Protein AF-A0A965ZR47-F1 (afdb_monomer)

pLDDT: mean 82.37, std 16.35, range [29.88, 98.06]

Structure (mmCIF, N/CA/C/O backbone):
data_AF-A0A965ZR47-F1
#
_entry.id   AF-A0A965ZR47-F1
#
loop_
_atom_site.group_PDB
_atom_site.id
_atom_site.type_symbol
_atom_site.label_atom_id
_atom_site.label_alt_id
_atom_site.label_comp_id
_atom_site.label_asym_id
_atom_site.label_entity_id
_atom_site.label_seq_id
_atom_site.pdbx_PDB_ins_code
_atom_site.Cartn_x
_atom_site.Cartn_y
_atom_site.Cartn_z
_atom_site.occupancy
_atom_site.B_iso_or_equiv
_atom_site.auth_seq_id
_atom_site.auth_comp_id
_atom_site.auth_asym_id
_atom_site.auth_atom_id
_atom_site.pdbx_PDB_model_num
ATOM 1 N N . MET A 1 1 ? 21.087 8.222 -39.282 1.00 60.44 1 MET A N 1
ATOM 2 C CA . MET A 1 1 ? 21.470 7.415 -38.101 1.00 60.44 1 MET A CA 1
ATOM 3 C C . MET A 1 1 ? 21.115 8.119 -36.786 1.00 60.44 1 MET A C 1
ATOM 5 O O . MET A 1 1 ? 20.338 7.563 -36.029 1.00 60.44 1 MET A O 1
ATOM 9 N N . LEU A 1 2 ? 21.554 9.364 -36.549 1.00 60.94 2 LEU A N 1
ATOM 10 C CA . LEU A 1 2 ? 21.250 10.116 -35.311 1.00 60.94 2 LEU A CA 1
ATOM 11 C C . LEU A 1 2 ? 19.746 10.351 -35.034 1.00 60.94 2 LEU A C 1
ATOM 13 O O . LEU A 1 2 ? 19.320 10.279 -33.886 1.00 60.94 2 LEU A O 1
ATOM 17 N N . ALA A 1 3 ? 18.926 10.582 -36.067 1.00 64.25 3 ALA A N 1
ATOM 18 C CA . ALA A 1 3 ? 17.479 10.775 -35.903 1.00 64.25 3 ALA A CA 1
ATOM 19 C C . ALA A 1 3 ? 16.740 9.497 -35.453 1.00 64.25 3 ALA A C 1
ATOM 21 O O . ALA A 1 3 ? 15.855 9.578 -34.611 1.00 64.25 3 ALA A O 1
ATOM 22 N N . ALA A 1 4 ? 17.144 8.323 -35.952 1.00 59.69 4 ALA A N 1
ATOM 23 C CA . ALA A 1 4 ? 16.557 7.039 -35.557 1.00 59.69 4 ALA A CA 1
ATOM 24 C C . ALA A 1 4 ? 16.902 6.678 -34.102 1.00 59.69 4 ALA A C 1
ATOM 26 O O . ALA A 1 4 ? 16.036 6.232 -33.362 1.00 59.69 4 ALA A O 1
ATOM 27 N N . ILE A 1 5 ? 18.135 6.968 -33.666 1.00 60.66 5 ILE A N 1
ATOM 28 C CA . ILE A 1 5 ? 18.562 6.779 -32.270 1.00 60.66 5 ILE A CA 1
ATOM 29 C C . ILE A 1 5 ? 17.747 7.676 -31.326 1.00 60.66 5 ILE A C 1
ATOM 31 O O . ILE A 1 5 ? 17.279 7.217 -30.289 1.00 60.66 5 ILE A O 1
ATOM 35 N N . LYS A 1 6 ? 17.517 8.945 -31.696 1.00 67.25 6 LYS A N 1
ATOM 36 C CA . LYS A 1 6 ? 16.713 9.876 -30.887 1.00 67.25 6 LYS A CA 1
ATOM 37 C C . LYS A 1 6 ? 15.240 9.452 -30.786 1.00 67.25 6 LYS A C 1
ATOM 39 O O . LYS A 1 6 ? 14.646 9.614 -29.723 1.00 67.25 6 LYS A O 1
ATOM 44 N N . ILE A 1 7 ? 14.668 8.909 -31.863 1.00 69.56 7 ILE A N 1
ATOM 45 C CA . ILE A 1 7 ? 13.300 8.365 -31.868 1.00 69.56 7 ILE A CA 1
ATOM 46 C C . ILE A 1 7 ? 13.212 7.141 -30.946 1.00 69.56 7 ILE A C 1
ATOM 48 O O . ILE A 1 7 ? 12.383 7.150 -30.043 1.00 69.56 7 ILE A O 1
ATOM 52 N N . SER A 1 8 ? 14.132 6.175 -31.071 1.00 71.56 8 SER A N 1
ATOM 53 C CA . SER A 1 8 ? 14.153 4.968 -30.225 1.00 71.56 8 SER A CA 1
ATOM 54 C C . SER A 1 8 ? 14.286 5.294 -28.729 1.00 71.56 8 SER A C 1
ATOM 56 O O . SER A 1 8 ? 13.507 4.805 -27.922 1.00 71.56 8 SER A O 1
ATOM 58 N N . ILE A 1 9 ? 15.196 6.206 -28.354 1.00 72.19 9 ILE A N 1
ATOM 59 C CA . ILE A 1 9 ? 15.360 6.644 -26.952 1.00 72.19 9 ILE A CA 1
ATOM 60 C C . ILE A 1 9 ? 14.076 7.294 -26.410 1.00 72.19 9 ILE A C 1
ATOM 62 O O . ILE A 1 9 ? 13.751 7.160 -25.230 1.00 72.19 9 ILE A O 1
ATOM 66 N N . THR A 1 10 ? 13.341 8.013 -27.261 1.00 80.19 10 THR A N 1
ATOM 67 C CA . THR A 1 10 ? 12.091 8.666 -26.855 1.00 80.19 10 THR A CA 1
ATOM 68 C C . THR A 1 10 ? 10.978 7.639 -26.640 1.00 80.19 10 THR A C 1
ATOM 70 O O . THR A 1 10 ? 10.227 7.758 -25.674 1.00 80.19 10 THR A O 1
ATOM 73 N N . GLU A 1 11 ? 10.880 6.618 -27.493 1.00 75.38 11 GLU A N 1
ATOM 74 C CA . GLU A 1 11 ? 9.908 5.527 -27.342 1.00 75.38 11 GLU A CA 1
ATOM 75 C C . GLU A 1 11 ? 10.167 4.705 -26.073 1.00 75.38 11 GLU A C 1
ATOM 77 O O . GLU A 1 11 ? 9.229 4.465 -25.308 1.00 75.38 11 GLU A O 1
ATOM 82 N N . ASP A 1 12 ? 11.430 4.383 -25.781 1.00 78.50 12 ASP A N 1
ATOM 83 C CA . ASP A 1 12 ? 11.819 3.660 -24.564 1.00 78.50 12 ASP A CA 1
ATOM 84 C C . ASP A 1 12 ? 11.493 4.463 -23.294 1.00 78.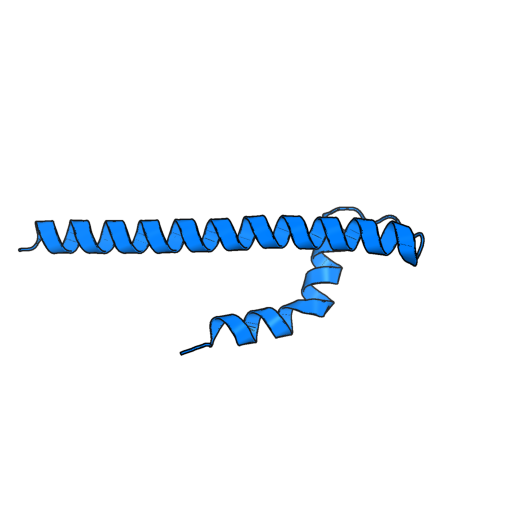50 12 ASP A C 1
ATOM 86 O O . 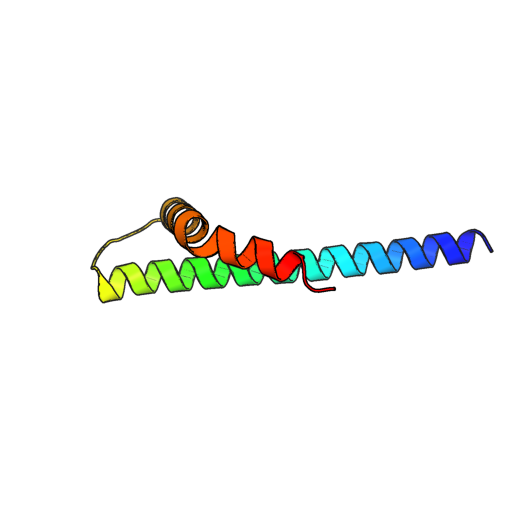ASP A 1 12 ? 10.919 3.935 -22.336 1.00 78.50 12 ASP A O 1
ATOM 90 N N . ALA A 1 13 ? 11.785 5.769 -23.290 1.00 78.75 13 ALA A N 1
ATOM 91 C CA . ALA A 1 13 ? 11.465 6.649 -22.166 1.00 78.75 13 ALA A CA 1
ATOM 92 C C . ALA A 1 13 ? 9.946 6.787 -21.947 1.00 78.75 13 ALA A C 1
ATOM 94 O O . ALA A 1 13 ? 9.475 6.764 -20.805 1.00 78.75 13 ALA A O 1
ATOM 95 N N . LEU A 1 14 ? 9.162 6.881 -23.028 1.00 83.69 14 LEU A N 1
ATOM 96 C CA . LEU A 1 14 ? 7.697 6.894 -22.959 1.00 83.69 14 LEU A CA 1
ATOM 97 C C . LEU A 1 14 ? 7.146 5.559 -22.440 1.00 83.69 14 LEU A C 1
ATOM 99 O O . LEU A 1 14 ? 6.194 5.554 -21.655 1.00 83.69 14 LEU A O 1
ATOM 103 N N . GLY A 1 15 ? 7.745 4.435 -22.839 1.00 84.12 15 GLY A N 1
ATOM 104 C CA . GLY A 1 15 ? 7.423 3.107 -22.317 1.00 84.12 15 GLY A CA 1
ATOM 105 C C . GLY A 1 15 ? 7.672 3.007 -20.811 1.00 84.12 15 GLY A C 1
ATOM 106 O O . GLY A 1 15 ? 6.769 2.637 -20.056 1.00 84.12 15 GLY A O 1
ATOM 107 N N . ALA A 1 16 ? 8.852 3.433 -20.353 1.00 82.25 16 ALA A N 1
ATOM 108 C CA . ALA A 1 16 ? 9.207 3.458 -18.935 1.00 82.25 16 ALA A CA 1
ATOM 109 C C . ALA A 1 16 ? 8.263 4.352 -18.113 1.00 82.25 16 ALA A C 1
ATOM 111 O O . ALA A 1 16 ? 7.823 3.956 -17.031 1.00 82.25 16 ALA A O 1
ATOM 112 N N . GLN A 1 17 ? 7.886 5.521 -18.640 1.00 84.88 17 GLN A N 1
ATOM 113 C CA . GLN A 1 17 ? 6.945 6.428 -17.980 1.00 84.88 17 GLN A CA 1
ATOM 114 C C . GLN A 1 17 ? 5.545 5.813 -17.843 1.00 84.88 17 GLN A C 1
ATOM 116 O O . GLN A 1 17 ? 4.920 5.934 -16.787 1.00 84.88 17 GLN A O 1
ATOM 121 N N . ARG A 1 18 ? 5.047 5.127 -18.881 1.00 88.06 18 ARG A N 1
ATOM 122 C CA . ARG A 1 18 ? 3.753 4.426 -18.830 1.00 88.06 18 ARG A CA 1
ATOM 123 C C . ARG A 1 18 ? 3.770 3.289 -17.816 1.00 88.06 18 ARG A C 1
ATOM 125 O O . ARG A 1 18 ? 2.840 3.188 -17.024 1.00 88.06 18 ARG A O 1
ATOM 132 N N . ALA A 1 19 ? 4.830 2.481 -17.809 1.00 83.94 19 ALA A N 1
ATOM 133 C CA . ALA A 1 19 ? 4.987 1.387 -16.856 1.00 83.94 19 ALA A CA 1
ATOM 134 C C . ALA A 1 19 ? 5.080 1.903 -15.413 1.00 83.94 19 ALA A C 1
ATOM 136 O O . ALA A 1 19 ? 4.447 1.355 -14.516 1.00 83.94 19 ALA A O 1
ATOM 137 N N . PHE A 1 20 ? 5.822 2.991 -15.190 1.00 82.44 20 PHE A N 1
ATOM 138 C CA . PHE A 1 20 ? 5.886 3.645 -13.887 1.00 82.44 20 PHE A CA 1
ATOM 139 C C . PHE A 1 20 ? 4.511 4.138 -13.435 1.00 82.44 20 PHE A C 1
ATOM 141 O O . PHE A 1 20 ? 4.092 3.830 -12.323 1.00 82.44 20 PHE A O 1
ATOM 148 N N . ARG A 1 21 ? 3.782 4.845 -14.306 1.00 87.50 21 ARG A N 1
ATOM 149 C CA . ARG A 1 21 ? 2.438 5.337 -13.992 1.00 87.50 21 ARG A CA 1
ATOM 150 C C . ARG A 1 21 ? 1.474 4.199 -13.659 1.00 87.50 21 ARG A C 1
ATOM 152 O O . ARG A 1 21 ? 0.799 4.282 -12.645 1.00 87.50 21 ARG A O 1
ATOM 159 N N . ALA A 1 22 ? 1.469 3.131 -14.456 1.00 87.50 22 ALA A N 1
ATOM 160 C CA . ALA A 1 22 ? 0.632 1.962 -14.198 1.00 87.50 22 ALA A CA 1
ATOM 161 C C . ALA A 1 22 ? 0.928 1.329 -12.828 1.00 87.50 22 ALA A C 1
ATOM 163 O O . ALA A 1 22 ? 0.002 0.960 -12.113 1.00 87.50 22 ALA A O 1
ATOM 164 N N . ARG A 1 23 ? 2.206 1.261 -12.422 1.00 87.56 23 ARG A N 1
ATOM 165 C CA . ARG A 1 23 ? 2.576 0.801 -11.075 1.00 87.56 23 ARG A CA 1
ATOM 166 C C . ARG A 1 23 ? 2.069 1.739 -9.982 1.00 87.56 23 ARG A C 1
ATOM 168 O O . ARG A 1 23 ? 1.581 1.252 -8.973 1.00 87.56 23 ARG A O 1
ATOM 175 N N . MET A 1 24 ? 2.169 3.056 -10.164 1.00 87.88 24 MET A N 1
ATOM 17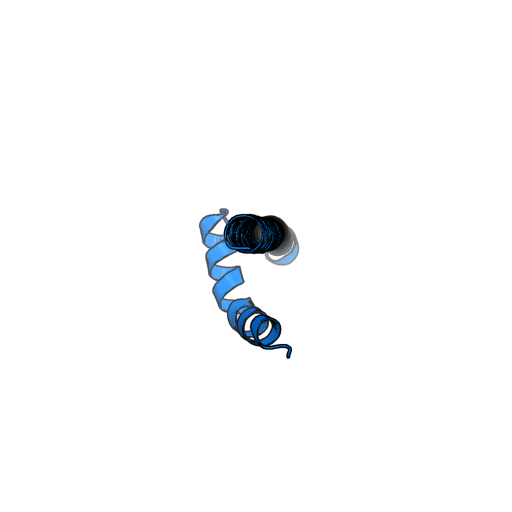6 C CA . MET A 1 24 ? 1.656 4.020 -9.178 1.00 87.88 24 MET A CA 1
ATOM 177 C C . MET A 1 24 ? 0.134 3.947 -9.037 1.00 87.88 24 MET A C 1
ATOM 179 O O . MET A 1 24 ? -0.360 3.949 -7.914 1.00 87.88 24 MET A O 1
ATOM 183 N N . ASP A 1 25 ? -0.594 3.811 -10.147 1.00 91.12 25 ASP A N 1
ATOM 184 C CA . ASP A 1 25 ? -2.052 3.664 -10.129 1.00 91.12 25 ASP A CA 1
ATOM 185 C C . ASP A 1 25 ? -2.465 2.378 -9.383 1.00 91.12 25 ASP A C 1
ATOM 187 O O . ASP A 1 25 ? -3.343 2.423 -8.523 1.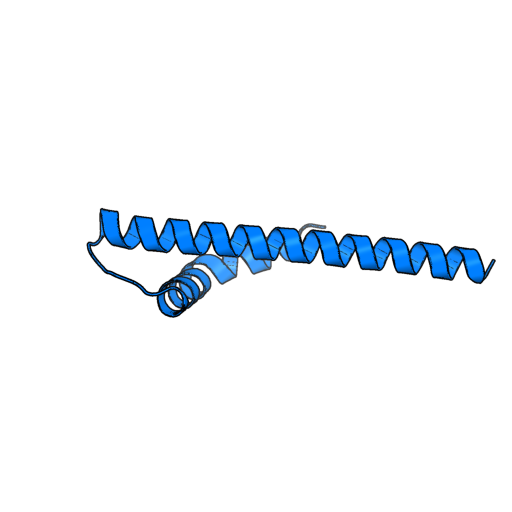00 91.12 25 ASP A O 1
ATOM 191 N N . ALA A 1 26 ? -1.768 1.260 -9.625 1.00 90.19 26 ALA A N 1
ATOM 192 C CA . ALA A 1 26 ? -1.995 0.009 -8.898 1.00 90.19 26 ALA A CA 1
ATOM 193 C C . ALA A 1 26 ? -1.702 0.140 -7.390 1.00 90.19 26 ALA A C 1
ATOM 195 O O . ALA A 1 26 ? -2.453 -0.371 -6.567 1.00 90.19 26 ALA A O 1
ATOM 196 N N . GLN A 1 27 ? -0.649 0.869 -7.001 1.00 89.31 27 GLN A N 1
ATOM 197 C CA . GLN A 1 27 ? -0.362 1.118 -5.581 1.00 89.31 27 GLN A CA 1
ATOM 198 C C . GLN A 1 27 ? -1.462 1.940 -4.899 1.00 89.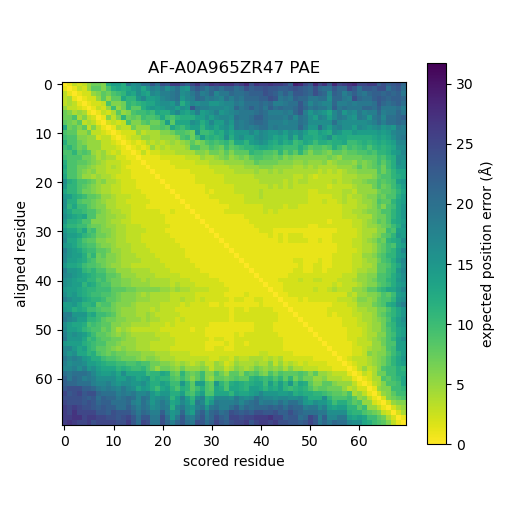31 27 GLN A C 1
ATOM 200 O O . GLN A 1 27 ? -1.797 1.677 -3.747 1.00 89.31 27 GLN A O 1
ATOM 205 N N . CYS A 1 28 ? -2.049 2.918 -5.592 1.00 92.31 28 CYS A N 1
ATOM 206 C CA . CYS A 1 28 ? -3.187 3.669 -5.063 1.00 92.31 28 CYS A CA 1
ATOM 207 C C . CYS A 1 28 ? -4.411 2.774 -4.815 1.00 92.31 28 CYS A C 1
ATOM 209 O O . CYS A 1 28 ? -5.092 2.953 -3.806 1.00 92.31 28 CYS A O 1
ATOM 211 N N . GLU A 1 29 ? -4.678 1.818 -5.707 1.00 94.56 29 GLU A N 1
ATOM 212 C CA . GLU A 1 29 ? -5.763 0.845 -5.539 1.00 94.56 29 GLU A CA 1
ATOM 213 C C . GLU A 1 29 ? -5.524 -0.064 -4.327 1.00 94.56 29 GLU A C 1
ATOM 215 O O . GLU A 1 29 ? -6.409 -0.222 -3.486 1.00 94.56 29 GLU A O 1
ATOM 220 N N . GLU A 1 30 ? -4.308 -0.586 -4.174 1.00 93.75 30 GLU A N 1
ATOM 221 C CA . GLU A 1 30 ? -3.943 -1.424 -3.029 1.00 93.75 30 GLU A CA 1
ATOM 222 C C . GLU A 1 30 ? -4.052 -0.681 -1.687 1.00 93.75 30 GLU A C 1
ATOM 224 O O . GLU A 1 30 ? -4.583 -1.220 -0.714 1.00 93.75 30 GLU A O 1
ATOM 229 N N . ILE A 1 31 ? -3.632 0.588 -1.632 1.00 95.12 31 ILE A N 1
ATOM 230 C CA . ILE A 1 31 ? -3.774 1.426 -0.432 1.00 95.12 31 ILE A CA 1
ATOM 231 C C . ILE A 1 31 ? -5.252 1.625 -0.069 1.00 95.12 31 ILE A C 1
ATOM 233 O O . ILE A 1 31 ? -5.607 1.583 1.113 1.00 95.12 31 ILE A O 1
ATOM 237 N N . GLU A 1 32 ? -6.129 1.816 -1.056 1.00 96.62 32 GLU A N 1
ATOM 238 C CA . GLU A 1 32 ? -7.568 1.937 -0.806 1.00 96.62 32 GLU A CA 1
ATOM 239 C C . GLU A 1 32 ? -8.164 0.613 -0.317 1.00 96.62 32 GLU A C 1
ATOM 241 O O . GLU A 1 32 ? -8.911 0.592 0.665 1.00 96.62 32 GLU A O 1
ATOM 246 N N . ASN A 1 33 ? -7.781 -0.505 -0.932 1.00 96.56 33 ASN A N 1
ATOM 247 C CA . ASN A 1 33 ? -8.201 -1.835 -0.497 1.00 96.56 33 ASN A CA 1
ATOM 248 C C . ASN A 1 33 ? -7.766 -2.111 0.948 1.00 96.56 33 ASN A C 1
ATOM 250 O O . ASN A 1 33 ? -8.569 -2.584 1.756 1.00 96.56 33 ASN A O 1
ATOM 254 N N . TYR A 1 34 ? -6.534 -1.746 1.307 1.00 96.38 34 TYR A N 1
ATOM 255 C CA . TYR A 1 34 ? -6.035 -1.824 2.676 1.00 96.38 34 TYR A CA 1
ATOM 256 C C . TYR A 1 34 ? -6.856 -0.961 3.635 1.00 96.38 34 TYR A C 1
ATOM 258 O O . TYR A 1 34 ? -7.286 -1.439 4.684 1.00 96.38 34 TYR A O 1
ATOM 266 N N . ARG A 1 35 ? -7.134 0.294 3.269 1.00 97.50 35 ARG A N 1
ATOM 267 C CA . ARG A 1 35 ? -7.941 1.219 4.076 1.00 97.50 35 ARG A CA 1
ATOM 268 C C . ARG A 1 35 ? -9.327 0.644 4.378 1.00 97.50 35 ARG A C 1
ATOM 270 O O . ARG A 1 35 ? -9.799 0.730 5.513 1.00 97.50 35 ARG A O 1
ATOM 277 N N . LEU A 1 36 ? -9.968 0.042 3.377 1.00 98.00 36 LEU A N 1
ATOM 278 C CA . LEU A 1 36 ? -11.269 -0.612 3.519 1.00 98.00 36 LEU A CA 1
ATOM 279 C C . LEU A 1 36 ? -11.184 -1.898 4.351 1.00 98.00 36 LEU A C 1
ATOM 281 O O . LEU A 1 36 ? -12.069 -2.145 5.171 1.00 98.00 36 LEU A O 1
ATOM 285 N N . ALA A 1 37 ? -10.127 -2.693 4.180 1.00 97.56 37 ALA A N 1
ATOM 286 C CA . ALA A 1 37 ? -9.891 -3.894 4.974 1.00 97.56 37 ALA A CA 1
ATOM 287 C C . ALA A 1 37 ? -9.684 -3.555 6.456 1.00 97.56 37 ALA A C 1
ATOM 289 O O . ALA A 1 37 ? -10.346 -4.140 7.304 1.00 97.56 37 ALA A O 1
ATOM 290 N N . VAL A 1 38 ? -8.867 -2.547 6.776 1.00 97.56 38 VAL A N 1
ATOM 291 C CA . VAL A 1 38 ? -8.658 -2.068 8.153 1.00 97.56 38 VAL A CA 1
ATOM 292 C C . VAL A 1 38 ? -9.967 -1.588 8.779 1.00 97.56 38 VAL A C 1
ATOM 294 O O . VAL A 1 38 ? -10.253 -1.896 9.937 1.00 97.56 38 VAL A O 1
ATOM 297 N N . LEU A 1 39 ? -10.806 -0.883 8.018 1.00 97.88 39 LEU A N 1
ATOM 298 C CA . LEU A 1 39 ? -12.122 -0.482 8.508 1.00 97.88 39 LEU A CA 1
ATOM 299 C C . LEU A 1 39 ? -13.017 -1.692 8.800 1.00 97.88 39 LEU A C 1
ATOM 301 O O . LEU A 1 39 ? -13.676 -1.729 9.836 1.00 97.88 39 LEU A O 1
ATOM 305 N N . ARG A 1 40 ? -13.051 -2.671 7.894 1.00 98.06 40 ARG A N 1
ATOM 306 C CA . ARG A 1 40 ? -13.891 -3.868 8.017 1.00 98.06 40 ARG A CA 1
ATOM 307 C C . ARG A 1 40 ? -13.433 -4.785 9.152 1.00 98.06 40 ARG A C 1
ATOM 309 O O . ARG A 1 40 ? -14.270 -5.266 9.909 1.00 98.06 40 ARG A O 1
ATOM 316 N N . ASP A 1 41 ? -12.131 -5.029 9.245 1.00 97.81 41 ASP A N 1
ATOM 317 C CA . ASP A 1 41 ? -11.553 -6.090 10.074 1.00 97.81 41 ASP A CA 1
ATOM 318 C C . ASP A 1 41 ? -11.134 -5.574 11.455 1.00 97.81 41 ASP A C 1
ATOM 320 O O . ASP A 1 41 ? -11.226 -6.299 12.443 1.00 97.81 41 ASP A O 1
ATOM 324 N N . GLU A 1 42 ? -10.712 -4.309 11.543 1.00 97.50 42 GLU A N 1
ATOM 325 C CA . GLU A 1 42 ? -10.219 -3.698 12.783 1.00 97.50 4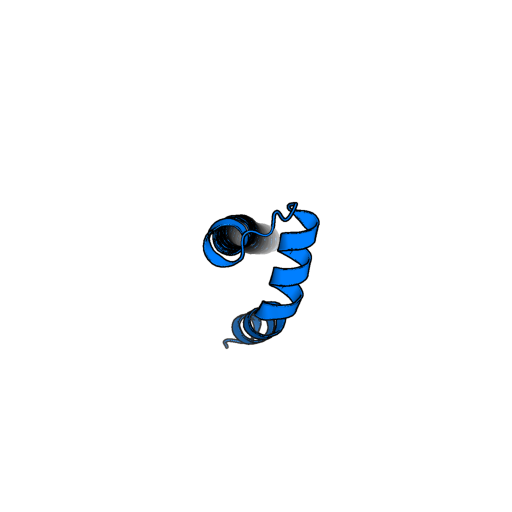2 GLU A CA 1
ATOM 326 C C . GLU A 1 42 ? -11.129 -2.569 13.298 1.00 97.50 42 GLU A C 1
ATOM 328 O O . GLU A 1 42 ? -10.949 -2.092 14.419 1.00 97.50 42 GLU A O 1
ATOM 333 N N . GLY A 1 43 ? -12.091 -2.096 12.496 1.00 97.75 43 GLY A N 1
ATOM 334 C CA . GLY A 1 43 ? -12.974 -0.979 12.854 1.00 97.75 43 GLY A CA 1
ATOM 335 C C . GLY A 1 43 ? -12.290 0.394 12.858 1.00 97.75 43 GLY A C 1
ATOM 336 O O . GLY A 1 43 ? -12.925 1.394 13.203 1.00 97.75 43 GLY A O 1
ATOM 337 N N . ARG A 1 44 ? -11.006 0.478 12.483 1.00 98.00 44 ARG A N 1
ATOM 338 C CA . ARG A 1 44 ? -10.259 1.743 12.442 1.00 98.00 44 ARG A CA 1
ATOM 339 C C . ARG A 1 44 ? -10.571 2.500 11.155 1.00 98.00 44 ARG A C 1
ATOM 341 O O . ARG A 1 44 ? -10.506 1.953 10.060 1.00 98.00 44 ARG A O 1
ATOM 348 N N . GLN A 1 45 ? -10.853 3.793 11.281 1.00 97.50 45 GLN A N 1
ATOM 349 C CA . GLN A 1 45 ? -10.985 4.684 10.130 1.00 97.50 45 GLN A CA 1
ATOM 350 C C . GLN A 1 45 ? -9.650 5.363 9.852 1.00 97.50 45 GLN A C 1
ATOM 352 O O . GLN A 1 45 ? -9.196 6.193 10.638 1.00 97.50 45 GLN A O 1
ATOM 357 N N . LEU A 1 46 ? -9.042 5.013 8.723 1.00 97.56 46 LEU A N 1
ATOM 358 C CA . LEU A 1 46 ? -7.843 5.669 8.220 1.00 97.56 46 LEU A CA 1
ATOM 359 C C . LEU A 1 46 ? -8.218 6.654 7.114 1.00 97.56 46 LEU A C 1
ATOM 361 O O . LEU A 1 46 ? -9.073 6.367 6.267 1.00 97.56 46 LEU A O 1
ATOM 365 N N . ASN A 1 47 ? -7.554 7.807 7.106 1.00 96.44 47 ASN A N 1
ATOM 366 C CA . ASN A 1 47 ? -7.480 8.636 5.911 1.00 96.44 47 ASN A CA 1
ATOM 367 C C . ASN A 1 47 ? -6.436 8.060 4.930 1.00 96.44 47 ASN A C 1
ATOM 369 O O . ASN A 1 47 ? -5.679 7.150 5.270 1.00 96.44 47 ASN A O 1
ATOM 373 N N . MET A 1 48 ? -6.396 8.586 3.705 1.00 92.75 48 MET A N 1
ATOM 374 C CA . MET A 1 48 ? -5.492 8.086 2.660 1.00 92.75 48 MET A CA 1
ATOM 375 C C . MET A 1 48 ? -4.007 8.193 3.027 1.00 92.75 48 MET A C 1
ATOM 377 O O . MET A 1 48 ? -3.241 7.287 2.722 1.00 92.75 48 MET A O 1
ATOM 381 N N . GLU A 1 49 ? -3.591 9.265 3.702 1.00 95.56 49 GLU A N 1
ATOM 382 C CA . GLU A 1 49 ? -2.193 9.461 4.106 1.00 95.56 49 GLU A CA 1
ATOM 383 C C . GLU A 1 49 ? -1.768 8.440 5.171 1.00 95.56 49 GLU A C 1
ATOM 385 O O . GLU A 1 49 ? -0.699 7.840 5.078 1.00 95.56 49 GLU A O 1
ATOM 390 N N . GLN A 1 50 ? -2.636 8.190 6.153 1.00 97.50 50 GLN A N 1
ATOM 391 C CA . GLN A 1 50 ? -2.418 7.183 7.190 1.00 97.50 50 GLN A CA 1
ATOM 392 C C . GLN A 1 50 ? -2.363 5.774 6.594 1.00 97.50 50 GLN A C 1
ATOM 394 O O . GLN A 1 50 ? -1.456 5.012 6.919 1.00 97.50 50 GLN A O 1
ATOM 399 N N . ALA A 1 51 ? -3.294 5.446 5.693 1.00 96.56 51 ALA A N 1
ATOM 400 C CA . ALA A 1 51 ? -3.303 4.165 4.995 1.00 96.56 51 ALA A CA 1
ATOM 401 C C . ALA A 1 51 ? -2.036 3.976 4.151 1.00 96.56 51 ALA A C 1
ATOM 403 O O . ALA A 1 51 ? -1.411 2.925 4.234 1.00 96.56 51 ALA A O 1
ATOM 404 N N . ALA A 1 52 ? -1.606 5.003 3.409 1.00 94.44 52 ALA A N 1
ATOM 405 C CA . ALA A 1 52 ? -0.380 4.958 2.619 1.00 94.44 52 ALA A CA 1
ATOM 406 C C . ALA A 1 52 ? 0.865 4.753 3.494 1.00 94.44 52 ALA A C 1
ATOM 408 O O . ALA A 1 52 ? 1.725 3.944 3.155 1.00 94.44 52 ALA A O 1
ATOM 409 N N . LYS A 1 53 ? 0.957 5.448 4.635 1.00 95.12 53 LYS A N 1
ATOM 410 C CA . LYS A 1 53 ? 2.078 5.293 5.567 1.00 95.12 53 LYS A CA 1
ATOM 411 C C . LYS A 1 53 ? 2.144 3.877 6.140 1.00 95.12 53 LYS A C 1
ATOM 413 O O . LYS A 1 53 ? 3.199 3.255 6.074 1.00 95.12 53 LYS A O 1
ATOM 418 N N . GLU A 1 54 ? 1.024 3.357 6.644 1.00 95.31 54 GLU A N 1
ATOM 419 C CA . GLU A 1 54 ? 0.959 1.983 7.162 1.00 95.31 54 GLU A CA 1
ATOM 420 C C . GLU A 1 54 ? 1.242 0.947 6.060 1.00 95.31 54 GLU A C 1
ATOM 422 O O . GLU A 1 54 ? 1.939 -0.036 6.304 1.00 95.31 54 GLU A O 1
ATOM 427 N N . TRP A 1 55 ? 0.742 1.172 4.842 1.00 93.19 55 TRP A N 1
ATOM 428 C CA . TRP A 1 55 ? 0.991 0.308 3.687 1.00 93.19 55 TRP A CA 1
ATOM 429 C C . TRP A 1 55 ? 2.480 0.246 3.332 1.00 93.19 55 TRP A C 1
ATOM 431 O O . TRP A 1 55 ? 3.042 -0.838 3.194 1.00 93.19 55 TRP A O 1
ATOM 441 N N . ILE A 1 56 ? 3.150 1.399 3.249 1.00 90.00 56 ILE A N 1
ATOM 442 C CA . ILE A 1 56 ? 4.593 1.477 2.990 1.00 90.00 56 ILE A CA 1
ATOM 443 C C . ILE A 1 56 ? 5.370 0.772 4.107 1.00 90.00 56 ILE A C 1
ATOM 445 O O . ILE A 1 56 ? 6.211 -0.069 3.815 1.00 90.00 56 ILE A O 1
ATOM 449 N N . GLU A 1 57 ? 5.072 1.045 5.378 1.00 90.25 57 GLU A N 1
ATOM 450 C CA . GLU A 1 57 ? 5.766 0.411 6.509 1.00 90.25 57 GLU A CA 1
ATOM 451 C C . GLU A 1 57 ? 5.649 -1.123 6.500 1.00 90.25 57 GLU A C 1
ATOM 453 O O . GLU A 1 57 ? 6.581 -1.810 6.911 1.00 90.25 57 GLU A O 1
ATOM 458 N N . ARG A 1 58 ? 4.529 -1.670 6.010 1.00 85.94 58 ARG A N 1
ATOM 459 C CA . ARG A 1 58 ? 4.273 -3.119 5.981 1.00 85.94 58 ARG A CA 1
ATOM 460 C C . ARG A 1 58 ? 4.779 -3.815 4.719 1.00 85.94 58 ARG A C 1
ATOM 462 O O . ARG A 1 58 ? 5.181 -4.974 4.790 1.00 85.94 58 ARG A O 1
ATOM 469 N N . PHE A 1 59 ? 4.736 -3.141 3.571 1.00 81.88 59 PHE A N 1
ATOM 470 C CA . PHE A 1 59 ? 4.919 -3.782 2.266 1.00 81.88 59 PHE A CA 1
ATOM 471 C C . PHE A 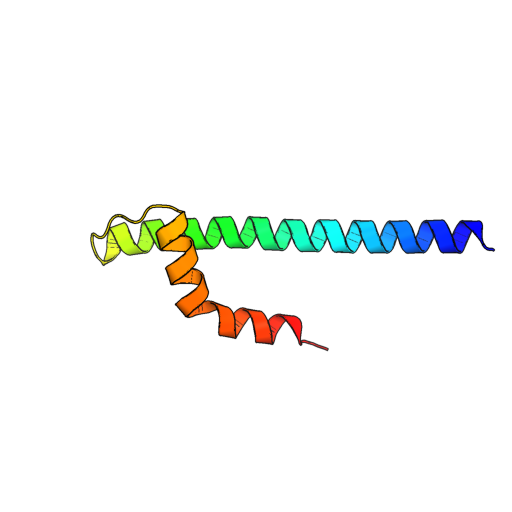1 59 ? 6.086 -3.209 1.442 1.00 81.88 59 PHE A C 1
ATOM 473 O O . PHE A 1 59 ? 6.454 -3.811 0.434 1.00 81.88 59 PHE A O 1
ATOM 480 N N . ALA A 1 60 ? 6.746 -2.121 1.870 1.00 75.75 60 ALA A N 1
ATOM 481 C CA . ALA A 1 60 ? 7.885 -1.527 1.147 1.00 75.75 60 ALA A CA 1
ATOM 482 C C . ALA A 1 60 ? 9.043 -2.500 0.898 1.00 75.75 60 ALA A C 1
ATOM 484 O O . ALA A 1 60 ? 9.657 -2.461 -0.170 1.00 75.75 60 ALA A O 1
ATOM 485 N N . GLU A 1 61 ? 9.322 -3.394 1.848 1.00 73.00 61 GLU A N 1
ATOM 486 C CA . GLU A 1 61 ? 10.382 -4.398 1.703 1.00 73.00 61 GLU A CA 1
ATOM 487 C C . GLU A 1 61 ? 10.106 -5.375 0.547 1.00 73.00 61 GLU A C 1
ATOM 489 O O . GLU A 1 61 ? 11.037 -5.801 -0.135 1.00 73.00 61 GLU A O 1
ATOM 494 N N . HIS A 1 62 ? 8.833 -5.666 0.255 1.00 66.56 62 HIS A N 1
ATOM 495 C CA . HIS A 1 62 ? 8.453 -6.540 -0.858 1.00 66.56 62 HIS A CA 1
ATOM 496 C C . HIS A 1 62 ? 8.681 -5.852 -2.211 1.00 66.56 62 HIS A C 1
ATOM 498 O O . HIS A 1 62 ? 9.242 -6.462 -3.124 1.00 66.56 62 HIS A O 1
ATOM 504 N N . PHE A 1 63 ? 8.357 -4.558 -2.314 1.00 63.97 63 PHE A N 1
ATOM 505 C CA . PHE A 1 63 ? 8.543 -3.778 -3.544 1.00 63.97 63 PHE A CA 1
ATOM 506 C C . PHE A 1 63 ? 10.017 -3.570 -3.918 1.00 63.97 63 PHE A C 1
ATOM 508 O O . PHE A 1 63 ? 10.354 -3.541 -5.103 1.00 63.97 63 PHE A O 1
ATOM 515 N N . ALA A 1 64 ? 10.912 -3.458 -2.930 1.00 60.50 64 ALA A N 1
ATOM 516 C CA . ALA A 1 64 ? 12.349 -3.358 -3.186 1.00 60.50 64 ALA A CA 1
ATOM 517 C C . ALA A 1 64 ? 12.920 -4.634 -3.835 1.00 60.50 64 ALA A C 1
ATOM 519 O O . ALA A 1 64 ? 13.850 -4.543 -4.637 1.00 60.50 64 ALA A O 1
ATOM 520 N N . SER A 1 65 ? 12.343 -5.804 -3.533 1.00 56.53 65 SER A N 1
ATOM 521 C CA . SER A 1 65 ? 12.787 -7.086 -4.096 1.00 56.53 65 SER A CA 1
ATOM 522 C C . SER A 1 65 ? 12.301 -7.317 -5.533 1.00 56.53 65 SER A C 1
ATOM 524 O O . SER A 1 65 ? 13.051 -7.839 -6.357 1.00 56.53 65 SER A O 1
ATOM 526 N N . GLU A 1 66 ? 11.092 -6.861 -5.879 1.00 53.25 66 GLU A N 1
ATOM 527 C CA . GLU A 1 66 ? 10.532 -7.015 -7.232 1.00 53.25 66 GLU A CA 1
ATOM 528 C C . GLU A 1 66 ? 11.210 -6.100 -8.259 1.00 53.25 66 GLU A C 1
ATOM 530 O O . GLU A 1 66 ? 11.340 -6.456 -9.429 1.00 53.25 66 GLU A O 1
ATOM 535 N N . ALA A 1 67 ? 11.720 -4.944 -7.822 1.00 50.94 67 ALA A N 1
ATOM 536 C CA . ALA A 1 67 ? 12.520 -4.051 -8.660 1.00 50.94 67 ALA A CA 1
ATOM 537 C C . ALA A 1 67 ? 13.907 -4.627 -9.030 1.00 50.94 67 ALA A C 1
ATOM 539 O O . ALA A 1 67 ? 14.638 -3.998 -9.794 1.00 50.94 67 ALA A O 1
ATOM 540 N N . GLN A 1 68 ? 14.283 -5.788 -8.480 1.00 39.06 68 GLN A N 1
ATOM 541 C CA . GLN A 1 68 ? 15.576 -6.453 -8.675 1.00 39.06 68 GLN A CA 1
ATOM 542 C C . GLN A 1 68 ? 15.500 -7.765 -9.478 1.00 39.06 68 GLN A C 1
ATOM 544 O O . GLN A 1 68 ? 16.501 -8.479 -9.553 1.00 39.06 68 GLN A O 1
ATOM 549 N N . ALA A 1 69 ? 14.357 -8.102 -10.084 1.00 29.88 69 ALA A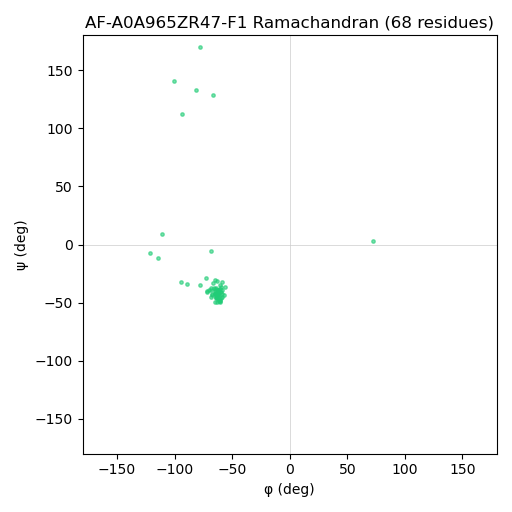 N 1
ATOM 550 C CA . ALA A 1 69 ? 14.291 -9.259 -10.976 1.00 29.88 69 ALA A CA 1
ATOM 551 C C . ALA A 1 69 ? 15.145 -9.011 -12.249 1.00 29.88 69 ALA A C 1
ATOM 553 O O . ALA A 1 69 ? 14.998 -7.943 -12.851 1.00 29.88 69 ALA A O 1
ATOM 554 N N . PRO A 1 70 ? 16.055 -9.940 -12.618 1.00 43.81 70 PRO A N 1
ATOM 555 C CA . PRO A 1 70 ? 17.014 -9.780 -13.718 1.00 43.81 70 PRO A CA 1
ATOM 556 C C . PRO A 1 70 ? 16.376 -9.718 -15.110 1.00 43.81 70 PRO A C 1
ATOM 558 O O . PRO A 1 70 ? 15.296 -10.323 -15.305 1.00 43.81 70 PRO A O 1
#

Radius of gyration: 17.83 Å; Cα contacts (8 Å, |Δi|>4): 23; chains: 1; bounding box: 35×21×51 Å

Nearest PDB structures (foldseek):
  4gx0-assembly2_D  TM=6.913E-01  e=1.370E+00  Geobacter sulfurreducens PCA
  4gx5-assembly2_D-3  TM=7.693E-01  e=1.681E+00  Geobacter sulfurreducens PCA
  4gx2-assembly1_B  TM=6.914E-01  e=2.064E+00  Geobacter sulfurreducens PCA

Mean predicted aligned error: 8.05 Å

Sequence (70 aa):
MLAAIKISITEDALGAQRAFRARMDAQCEEIENYRLAVLRDEGRQLNMEQAAKEWIERFAEHFASEAQAP

Foldseek 3Di:
DVVVVVVVVVVVVVVVVVVVVVVVVVLQVVLVVQQVCCCVPVVDHDDSVRSSVVCCVVCVVVVVVVVPDD

Secondary structure (DSSP, 8-state):
-HHHHHHHHHHHHHHHHHHHHHHHHHHHHHHHHHHHHHHHHH-----HHHHHHHHHHHHHHHHHHHTT--

Solvent-accessible surface area (backbone atoms only — not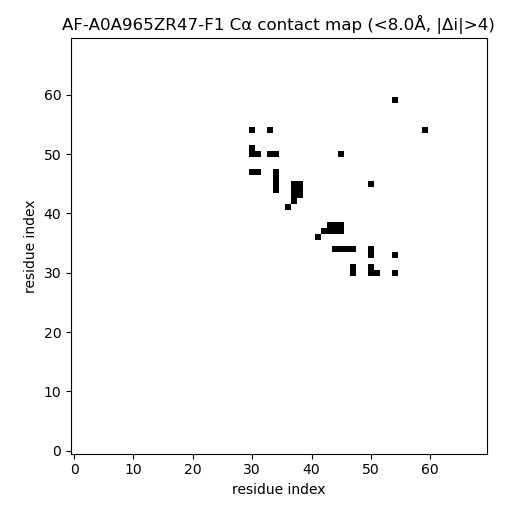 comparable to full-atom values): 3999 Å² total; per-residue (Å²): 111,73,68,59,53,55,50,51,56,50,52,53,52,52,49,52,50,50,55,51,49,54,52,53,55,52,50,54,52,52,34,49,52,48,34,52,45,40,33,73,77,69,66,45,88,60,54,73,69,57,26,44,51,55,46,45,77,74,44,46,75,59,55,62,55,65,77,62,66,130